Protein AF-A0A348VRS0-F1 (afdb_monomer_lite)

Sequence (55 aa):
MPDQPFHELGIDSLGFVEILVFIEKTFKLQLIQSDLTRKDFESIRSLASFIHKNL

Radius of gyration: 10.68 Å; chains: 1; bounding box: 22×20×25 Å

pLDDT: mean 87.63, std 6.47, range [67.75, 94.81]

Foldseek 3Di:
DQQAAPVVVVQDPVNVVVVVVVLCVVVVDDPVPDPDDVQCRGGNVSVVVVSVVVD

Secondary structure (DSSP, 8-state):
-TTS-GGGGT--HHHHHHHHHHHHHHHT---TTS---TTTTS-HHHHHHHHHHH-

Structure (mmCIF, N/CA/C/O backbone):
data_AF-A0A348VRS0-F1
#
_entry.id   AF-A0A348VRS0-F1
#
loop_
_atom_site.group_PDB
_atom_site.id
_atom_site.type_symbol
_atom_site.label_atom_id
_atom_site.label_alt_id
_atom_site.label_comp_id
_atom_site.label_asym_id
_atom_site.label_entity_id
_atom_site.label_seq_id
_atom_site.pdbx_PDB_ins_code
_atom_site.Cartn_x
_atom_site.Cartn_y
_atom_site.Cartn_z
_atom_site.occupancy
_atom_site.B_iso_or_equiv
_atom_site.auth_seq_id
_atom_site.auth_comp_id
_atom_site.auth_asym_id
_atom_site.auth_atom_id
_atom_site.pdbx_PDB_model_num
ATOM 1 N N . MET A 1 1 ? 4.145 -11.439 -11.038 1.00 75.56 1 MET A N 1
ATOM 2 C CA . MET A 1 1 ? 4.155 -12.437 -9.934 1.00 75.56 1 MET A CA 1
ATOM 3 C C . MET A 1 1 ? 3.922 -11.712 -8.609 1.00 75.56 1 MET A C 1
ATOM 5 O O . MET A 1 1 ? 4.287 -10.549 -8.549 1.00 75.56 1 MET A O 1
ATOM 9 N N . PRO A 1 2 ? 3.310 -12.312 -7.569 1.00 85.56 2 PRO A N 1
ATOM 10 C CA . PRO A 1 2 ? 2.974 -11.591 -6.327 1.00 85.56 2 PRO A CA 1
ATOM 11 C C . PRO A 1 2 ? 4.197 -11.086 -5.545 1.00 85.56 2 PRO A C 1
ATOM 13 O O . PRO A 1 2 ? 4.067 -10.166 -4.745 1.00 85.56 2 PRO A O 1
ATOM 16 N N . ASP A 1 3 ? 5.365 -11.671 -5.807 1.00 91.69 3 ASP A N 1
ATOM 17 C CA . ASP A 1 3 ? 6.661 -11.307 -5.223 1.00 91.69 3 ASP A CA 1
ATOM 18 C C . ASP A 1 3 ? 7.449 -10.302 -6.080 1.00 91.69 3 ASP A C 1
ATOM 20 O O . ASP A 1 3 ? 8.540 -9.883 -5.710 1.00 91.69 3 ASP A O 1
ATOM 24 N N . GLN A 1 4 ? 6.907 -9.916 -7.236 1.00 93.12 4 GLN A N 1
ATOM 25 C CA . GLN A 1 4 ? 7.549 -8.962 -8.130 1.00 93.12 4 GLN A CA 1
ATOM 26 C C . GLN A 1 4 ? 7.449 -7.537 -7.560 1.00 93.12 4 GLN A C 1
ATOM 28 O O . GLN A 1 4 ? 6.371 -7.159 -7.079 1.00 93.12 4 GLN A O 1
ATOM 33 N N . PRO A 1 5 ? 8.521 -6.731 -7.652 1.00 90.56 5 PRO A N 1
ATOM 34 C CA . PRO A 1 5 ? 8.484 -5.334 -7.254 1.00 90.56 5 PRO A CA 1
ATOM 35 C C . PRO A 1 5 ? 7.487 -4.498 -8.050 1.00 90.56 5 PRO A C 1
ATOM 37 O O . PRO A 1 5 ? 7.362 -4.633 -9.266 1.00 90.56 5 PRO A O 1
ATOM 40 N N . PHE A 1 6 ? 6.825 -3.557 -7.377 1.00 88.88 6 PHE A N 1
ATOM 41 C CA . PHE A 1 6 ? 5.822 -2.689 -8.005 1.00 88.88 6 PHE A CA 1
ATOM 42 C C . PHE A 1 6 ? 6.371 -1.859 -9.177 1.00 88.88 6 PHE A C 1
ATOM 44 O O . PHE A 1 6 ? 5.686 -1.696 -10.183 1.00 88.88 6 PHE A O 1
ATOM 51 N N . HIS A 1 7 ? 7.619 -1.390 -9.098 1.00 86.38 7 HIS A N 1
ATOM 52 C CA . HIS A 1 7 ? 8.234 -0.624 -10.186 1.00 86.38 7 HIS A CA 1
ATOM 53 C C . HIS A 1 7 ? 8.440 -1.467 -11.458 1.00 86.38 7 HIS A C 1
ATOM 55 O O . HIS A 1 7 ? 8.324 -0.950 -12.565 1.00 86.38 7 HIS A O 1
ATOM 61 N N . GLU A 1 8 ? 8.675 -2.775 -11.320 1.00 91.50 8 GLU A N 1
ATOM 62 C CA . GLU A 1 8 ? 8.759 -3.703 -12.456 1.00 91.50 8 GLU A CA 1
ATOM 63 C C .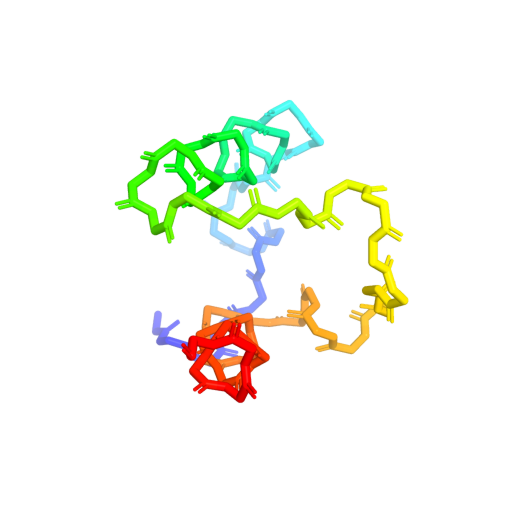 GLU A 1 8 ? 7.381 -4.044 -13.040 1.00 91.50 8 GLU A C 1
ATOM 65 O O . GLU A 1 8 ? 7.289 -4.536 -14.163 1.00 91.50 8 GLU A O 1
ATOM 70 N N . LEU A 1 9 ? 6.305 -3.782 -12.292 1.00 88.94 9 LEU A N 1
ATOM 71 C CA . LEU A 1 9 ? 4.921 -3.878 -12.765 1.00 88.94 9 LEU A CA 1
ATOM 72 C C . LEU A 1 9 ? 4.460 -2.598 -13.485 1.00 88.94 9 LEU A C 1
ATOM 74 O O . LEU A 1 9 ? 3.303 -2.516 -13.890 1.00 88.94 9 LEU A O 1
ATOM 78 N N . GLY A 1 10 ? 5.343 -1.605 -13.646 1.00 90.12 10 GLY A N 1
ATOM 79 C CA . GLY A 1 10 ? 5.010 -0.316 -14.255 1.00 90.12 10 GLY A CA 1
ATOM 80 C C . GLY A 1 10 ? 4.169 0.588 -13.353 1.00 90.12 10 GLY A C 1
ATOM 81 O O . GLY A 1 10 ? 3.549 1.525 -13.847 1.00 90.12 10 GLY A O 1
ATOM 82 N N . ILE A 1 11 ? 4.129 0.309 -12.046 1.00 90.00 11 ILE A N 1
ATOM 83 C CA . ILE A 1 11 ? 3.406 1.131 -11.075 1.00 90.00 11 ILE A CA 1
ATOM 84 C C . ILE A 1 11 ? 4.314 2.283 -10.652 1.00 90.00 11 ILE A C 1
ATOM 86 O O . ILE A 1 11 ? 5.392 2.076 -10.089 1.00 90.00 11 ILE A O 1
ATOM 90 N N . ASP A 1 12 ? 3.862 3.498 -10.945 1.00 88.88 12 ASP A N 1
ATOM 91 C CA . ASP A 1 12 ? 4.517 4.743 -10.568 1.00 88.88 12 ASP A CA 1
ATOM 92 C C . ASP A 1 12 ? 4.014 5.259 -9.208 1.00 88.88 12 ASP A C 1
ATOM 94 O O . ASP A 1 12 ? 3.257 4.594 -8.496 1.00 88.88 12 ASP A O 1
ATOM 98 N N . SER A 1 13 ? 4.456 6.455 -8.813 1.00 86.38 13 SER A N 1
ATOM 99 C CA . SER A 1 13 ? 4.080 7.052 -7.530 1.00 86.38 13 SER A CA 1
ATOM 100 C C . SER A 1 13 ? 2.581 7.339 -7.408 1.00 86.38 13 SER A C 1
ATOM 102 O O . SER A 1 13 ? 2.0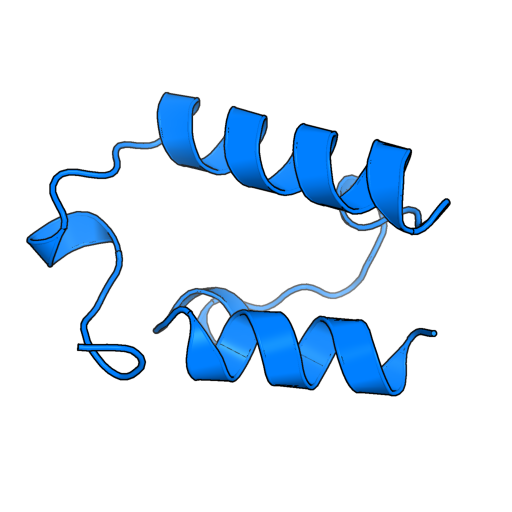41 7.199 -6.312 1.00 86.38 13 SER A O 1
ATOM 104 N N . LEU A 1 14 ? 1.899 7.716 -8.496 1.00 90.62 14 LEU A N 1
ATOM 105 C CA . LEU A 1 14 ? 0.461 8.001 -8.481 1.00 90.62 14 LEU A CA 1
ATOM 106 C C . LEU A 1 14 ? -0.358 6.716 -8.391 1.00 90.62 14 LEU A C 1
ATOM 108 O O . LEU A 1 14 ? -1.233 6.620 -7.531 1.00 90.62 14 LEU A O 1
ATOM 112 N N . GLY A 1 15 ? -0.022 5.706 -9.196 1.00 90.88 15 GLY A N 1
ATOM 113 C CA . GLY A 1 15 ? -0.657 4.391 -9.116 1.00 90.88 15 GLY A CA 1
ATOM 114 C C . GLY A 1 15 ? -0.50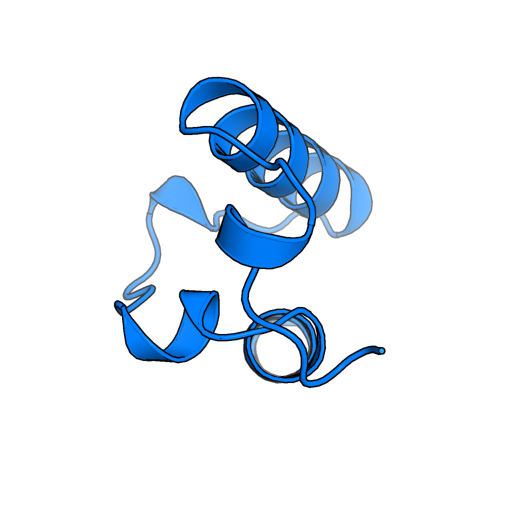8 3.772 -7.724 1.00 90.88 15 GLY A C 1
ATOM 115 O O . GLY A 1 15 ? -1.425 3.125 -7.219 1.00 90.88 15 GLY A O 1
ATOM 116 N N . PHE A 1 16 ? 0.608 4.042 -7.045 1.00 88.25 16 PHE A N 1
ATOM 117 C CA . PHE A 1 16 ? 0.805 3.614 -5.663 1.00 88.25 16 PHE A CA 1
ATOM 118 C C . PHE A 1 16 ? -0.177 4.264 -4.680 1.00 88.25 16 PHE A C 1
ATOM 120 O O . PHE A 1 16 ? -0.750 3.585 -3.826 1.00 88.25 16 PHE A O 1
ATOM 127 N N . VAL A 1 17 ? -0.395 5.575 -4.807 1.00 89.56 17 VAL A N 1
ATOM 128 C CA . VAL A 1 17 ? -1.371 6.304 -3.983 1.00 89.56 17 VAL A CA 1
ATOM 129 C C . VAL A 1 17 ? -2.782 5.773 -4.232 1.00 89.56 17 VAL A C 1
ATOM 131 O O . VAL A 1 17 ? -3.529 5.558 -3.279 1.00 89.56 17 VAL A O 1
ATOM 134 N N . GLU A 1 18 ? -3.141 5.498 -5.486 1.00 92.62 18 GLU A N 1
ATOM 135 C CA . GLU A 1 18 ? -4.446 4.925 -5.831 1.00 92.62 18 GLU A CA 1
ATOM 136 C C . GLU A 1 18 ? -4.663 3.547 -5.200 1.00 92.62 18 GLU A C 1
ATOM 138 O O . GLU A 1 18 ? -5.729 3.296 -4.633 1.00 92.62 18 GLU A O 1
ATOM 143 N N . ILE A 1 19 ? -3.644 2.679 -5.229 1.00 91.56 19 ILE A N 1
ATOM 144 C CA . ILE A 1 19 ? -3.677 1.367 -4.570 1.00 91.56 19 ILE A CA 1
ATOM 145 C C . ILE A 1 19 ? -3.930 1.529 -3.068 1.00 91.56 19 ILE A C 1
ATOM 147 O O . ILE A 1 19 ? -4.806 0.859 -2.521 1.00 91.56 19 ILE A O 1
ATOM 151 N N . LEU A 1 20 ? -3.217 2.439 -2.400 1.00 90.12 20 LEU A N 1
ATOM 152 C CA . LEU A 1 20 ? -3.397 2.684 -0.967 1.00 90.12 20 LEU A CA 1
ATOM 153 C C . LEU A 1 20 ? -4.808 3.175 -0.638 1.00 90.12 20 LEU A C 1
ATOM 155 O O . LEU A 1 20 ? -5.470 2.594 0.220 1.00 90.12 20 LEU A O 1
ATOM 159 N N . VAL A 1 21 ? -5.303 4.177 -1.368 1.00 92.19 21 VAL A N 1
ATOM 160 C CA . VAL A 1 21 ? -6.664 4.708 -1.193 1.00 92.19 21 VAL A CA 1
ATOM 161 C C . VAL A 1 21 ? -7.717 3.624 -1.439 1.00 92.19 21 VAL A C 1
ATOM 163 O O . VAL A 1 21 ? -8.725 3.557 -0.730 1.00 92.19 21 VAL A O 1
ATOM 166 N N . PHE A 1 22 ? -7.506 2.762 -2.437 1.00 93.88 22 PHE A N 1
ATOM 167 C CA . PHE A 1 22 ? -8.390 1.635 -2.720 1.00 93.88 22 PHE A CA 1
ATOM 168 C C . PHE A 1 22 ? -8.448 0.651 -1.546 1.00 93.88 22 PHE A C 1
ATOM 170 O O . PHE A 1 22 ? -9.540 0.256 -1.126 1.00 93.88 22 PHE A O 1
ATOM 177 N N . ILE A 1 23 ? -7.295 0.280 -0.989 1.00 92.19 23 ILE A N 1
ATOM 178 C CA . ILE A 1 23 ? -7.211 -0.646 0.144 1.00 92.19 23 ILE A CA 1
ATOM 179 C C . ILE A 1 23 ? -7.867 -0.028 1.387 1.00 92.19 23 ILE A C 1
ATOM 181 O O . ILE A 1 23 ? -8.697 -0.684 2.016 1.00 92.19 23 ILE A O 1
ATOM 185 N N . GLU A 1 24 ? -7.574 1.236 1.709 1.00 91.62 24 GLU A N 1
ATOM 186 C CA . GLU A 1 24 ? -8.191 1.946 2.840 1.00 91.62 24 GLU A CA 1
ATOM 187 C C . GLU A 1 24 ? -9.719 1.933 2.758 1.00 91.62 24 GLU A C 1
ATOM 189 O O . GLU A 1 24 ? -10.392 1.573 3.723 1.00 91.62 24 GLU A O 1
ATOM 194 N N . LYS A 1 25 ? -10.284 2.257 1.588 1.00 93.06 25 LYS A N 1
ATOM 195 C CA . LYS A 1 25 ? -11.740 2.251 1.377 1.00 93.06 25 LYS A CA 1
ATOM 196 C C . LYS A 1 25 ? -12.342 0.851 1.465 1.00 93.06 25 LYS A C 1
ATOM 198 O O . LYS A 1 25 ? -13.436 0.696 2.005 1.00 93.06 25 LYS A O 1
ATOM 203 N N . THR A 1 26 ? -11.644 -0.151 0.935 1.00 94.50 26 THR A N 1
ATOM 204 C CA . THR A 1 26 ? -12.126 -1.539 0.880 1.00 94.50 26 THR A CA 1
ATOM 205 C C . THR A 1 26 ? -12.162 -2.175 2.265 1.00 94.50 26 THR A C 1
ATOM 207 O O . THR A 1 26 ? -13.149 -2.806 2.635 1.00 94.50 26 THR A O 1
ATOM 210 N N . PHE A 1 27 ? -11.101 -1.980 3.046 1.00 91.62 27 PHE A N 1
ATOM 211 C CA . PHE A 1 27 ? -10.921 -2.633 4.341 1.00 91.62 27 PHE A CA 1
ATOM 212 C C . PHE A 1 27 ? -11.228 -1.726 5.536 1.00 91.62 27 PHE A C 1
ATOM 214 O O . PHE A 1 27 ? -11.155 -2.175 6.675 1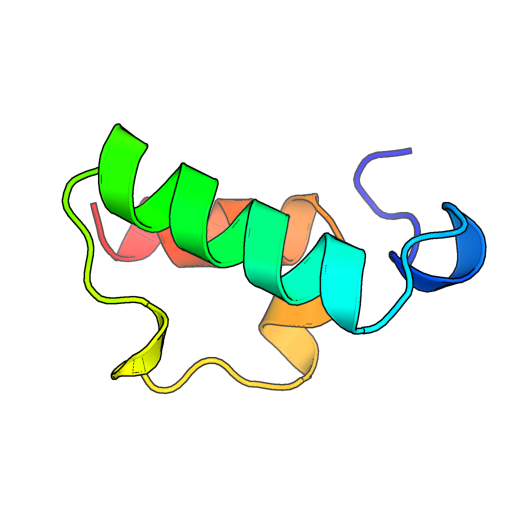.00 91.62 27 PHE A O 1
ATOM 221 N N . LYS A 1 28 ? -11.606 -0.464 5.289 1.00 90.38 28 LYS A N 1
ATOM 222 C CA . LYS A 1 28 ? -11.834 0.569 6.315 1.00 90.38 28 LYS A CA 1
ATOM 223 C C . LYS A 1 28 ? -10.622 0.758 7.239 1.00 90.38 28 LYS A C 1
ATOM 225 O O . LYS A 1 28 ? -10.775 0.939 8.444 1.00 90.38 28 LYS A O 1
ATOM 230 N N . LEU A 1 29 ? -9.428 0.729 6.651 1.00 86.50 29 LEU A N 1
ATOM 231 C CA . LEU A 1 29 ? -8.148 0.944 7.331 1.00 86.50 29 LEU A CA 1
ATOM 232 C C . LEU A 1 29 ? -7.662 2.386 7.138 1.00 86.50 29 LEU A C 1
ATOM 234 O O . LEU A 1 29 ? -8.076 3.061 6.198 1.00 86.50 29 LEU A O 1
ATOM 238 N N . GLN A 1 30 ? -6.751 2.835 8.004 1.00 83.25 30 GLN A N 1
ATOM 239 C CA . GLN A 1 30 ? -6.008 4.092 7.839 1.00 83.25 30 GLN A CA 1
ATOM 240 C C . GLN A 1 30 ? -4.524 3.786 7.624 1.00 83.25 30 GLN A C 1
ATOM 242 O O . GLN A 1 30 ? -3.718 3.802 8.551 1.00 83.25 30 GLN A O 1
ATOM 247 N N . LEU A 1 31 ? -4.174 3.461 6.383 1.00 78.81 31 LEU A N 1
ATOM 248 C CA . LEU A 1 31 ? -2.833 3.062 5.966 1.00 78.81 31 LEU A CA 1
ATOM 249 C C . LEU A 1 31 ? -1.891 4.259 5.834 1.00 78.81 31 LEU A C 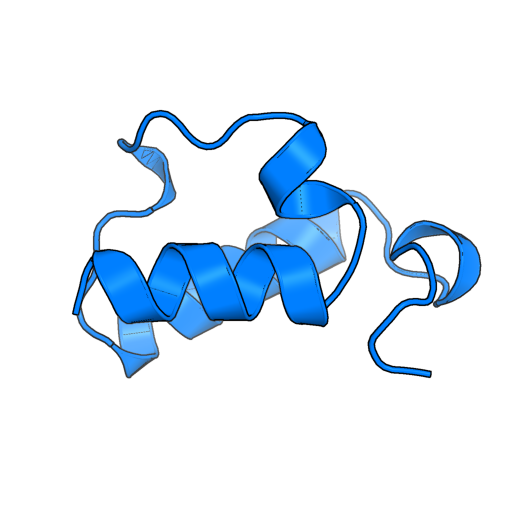1
ATOM 251 O O . LEU A 1 31 ? -0.726 4.163 6.203 1.00 78.81 31 LEU A O 1
ATOM 255 N N . ILE A 1 32 ? -2.386 5.410 5.381 1.00 70.00 32 ILE A N 1
ATOM 256 C CA . ILE A 1 32 ? -1.579 6.629 5.214 1.00 70.00 32 ILE A CA 1
ATOM 257 C C . ILE A 1 32 ? -1.053 7.154 6.566 1.00 70.00 32 ILE A C 1
ATOM 259 O O . ILE A 1 32 ? -0.048 7.857 6.609 1.00 70.00 32 ILE A O 1
ATOM 263 N N . GLN A 1 33 ? -1.701 6.785 7.675 1.00 67.75 33 GLN A N 1
ATOM 264 C CA . GLN A 1 33 ? -1.289 7.143 9.039 1.00 67.75 33 GLN A CA 1
ATOM 265 C C . GLN A 1 33 ? -0.500 6.035 9.751 1.00 67.75 33 GLN A C 1
ATOM 267 O O . GLN A 1 33 ? -0.157 6.183 10.921 1.00 67.75 33 GLN A O 1
ATOM 272 N N . SER A 1 34 ? -0.248 4.913 9.078 1.00 69.12 34 SER A N 1
ATOM 273 C CA . SER A 1 34 ? 0.411 3.749 9.671 1.00 69.12 34 SER A CA 1
ATOM 274 C C . SER A 1 34 ? 1.926 3.762 9.440 1.00 69.12 34 SER A C 1
ATOM 276 O O . SER A 1 34 ? 2.413 4.419 8.520 1.00 69.12 34 SER A O 1
ATOM 278 N N . ASP A 1 35 ? 2.668 2.999 10.249 1.00 76.62 35 ASP A N 1
ATOM 279 C CA . ASP A 1 35 ? 4.124 2.785 10.136 1.00 76.62 35 ASP A CA 1
ATOM 280 C C . ASP A 1 35 ? 4.504 1.910 8.920 1.00 76.62 35 ASP A C 1
ATOM 282 O O . ASP A 1 35 ? 5.331 1.000 9.009 1.00 76.62 35 ASP A O 1
ATOM 286 N N . LEU A 1 36 ? 3.885 2.153 7.762 1.00 82.12 36 LEU A N 1
ATOM 287 C CA . LEU A 1 36 ? 4.246 1.493 6.514 1.00 82.12 36 LEU A CA 1
ATOM 288 C C . LEU A 1 36 ? 5.704 1.801 6.177 1.00 82.12 36 LEU A C 1
ATOM 290 O O . LEU A 1 36 ? 6.104 2.949 5.969 1.00 82.12 36 LEU A O 1
ATOM 294 N N . THR A 1 37 ? 6.508 0.749 6.091 1.00 85.88 37 THR A N 1
ATOM 295 C CA . THR A 1 37 ? 7.923 0.850 5.761 1.00 85.88 37 THR A CA 1
ATOM 296 C C . THR A 1 37 ? 8.154 0.551 4.286 1.00 85.88 37 THR A C 1
ATOM 298 O O . THR A 1 37 ? 7.336 -0.064 3.602 1.00 85.88 37 THR A O 1
ATOM 301 N N . ARG A 1 38 ? 9.345 0.891 3.782 1.00 84.31 38 ARG A N 1
ATOM 302 C CA . ARG A 1 38 ? 9.765 0.521 2.420 1.00 84.31 38 ARG A CA 1
ATOM 303 C C . ARG A 1 38 ? 9.634 -0.984 2.138 1.00 84.31 38 ARG A C 1
ATOM 305 O O . ARG A 1 38 ? 9.402 -1.359 0.994 1.00 84.31 38 ARG A O 1
ATOM 312 N N . LYS A 1 39 ? 9.776 -1.835 3.160 1.00 86.88 39 LYS A N 1
ATOM 313 C CA . LYS A 1 39 ? 9.673 -3.294 3.031 1.00 86.88 39 LYS A CA 1
ATOM 314 C C . LYS A 1 39 ? 8.238 -3.754 2.767 1.00 86.88 39 LYS A C 1
ATOM 316 O O . LYS A 1 39 ? 8.021 -4.696 2.008 1.00 86.88 39 LYS A O 1
ATOM 321 N N . ASP A 1 40 ? 7.256 -3.069 3.343 1.00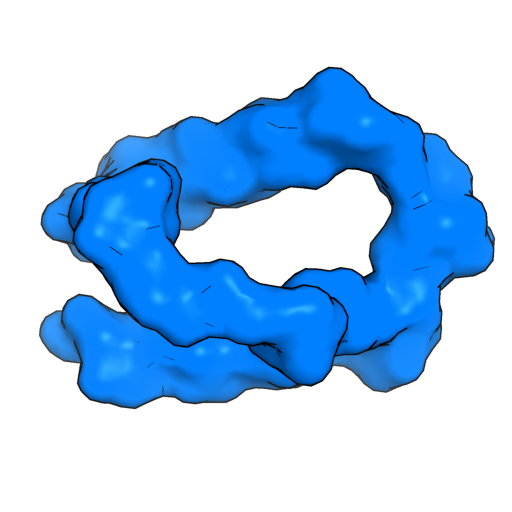 87.62 40 ASP A N 1
ATOM 322 C CA . ASP A 1 40 ? 5.838 -3.365 3.112 1.00 87.62 40 ASP A CA 1
ATOM 323 C C . ASP A 1 40 ? 5.430 -3.043 1.663 1.00 87.62 40 ASP A C 1
ATOM 325 O O . ASP A 1 40 ? 4.515 -3.652 1.118 1.00 87.62 40 ASP A O 1
ATOM 329 N N . PHE A 1 41 ? 6.190 -2.168 0.998 1.00 86.25 41 PHE A N 1
ATOM 330 C CA . PHE A 1 41 ? 6.036 -1.790 -0.409 1.00 86.25 41 PHE A CA 1
ATOM 331 C C . PHE A 1 41 ? 6.934 -2.559 -1.379 1.00 86.25 41 PHE A C 1
ATOM 333 O O . PHE A 1 41 ? 7.073 -2.165 -2.533 1.00 86.25 41 PHE A O 1
ATOM 340 N N . GLU A 1 42 ? 7.573 -3.640 -0.941 1.00 90.00 42 GLU A N 1
ATOM 341 C CA . GLU A 1 42 ? 8.513 -4.372 -1.790 1.00 90.00 42 GLU A CA 1
ATOM 342 C C . GLU A 1 42 ? 7.797 -5.219 -2.848 1.00 90.00 42 GLU A C 1
ATOM 344 O O . GLU A 1 42 ? 8.282 -5.338 -3.965 1.00 90.00 42 GLU A O 1
ATOM 349 N N . SER A 1 43 ? 6.623 -5.767 -2.527 1.00 93.00 43 SER A N 1
ATOM 350 C CA . SER A 1 43 ? 5.813 -6.575 -3.442 1.00 93.00 43 SER A CA 1
ATOM 351 C C . SER A 1 43 ? 4.345 -6.605 -3.010 1.00 93.00 43 SER A C 1
ATOM 353 O O . SER A 1 43 ? 4.005 -6.224 -1.884 1.00 93.00 43 SER A O 1
ATOM 355 N N . ILE A 1 44 ? 3.468 -7.123 -3.876 1.00 92.81 44 ILE A N 1
ATOM 356 C CA . ILE A 1 44 ? 2.053 -7.353 -3.539 1.00 92.81 44 ILE A CA 1
ATOM 357 C C . ILE A 1 44 ? 1.936 -8.257 -2.306 1.00 92.81 44 ILE A C 1
ATOM 359 O O . ILE A 1 44 ? 1.094 -8.011 -1.443 1.00 92.81 44 ILE A O 1
ATOM 363 N N . ARG A 1 45 ? 2.791 -9.284 -2.187 1.00 94.81 45 ARG A N 1
ATOM 364 C CA . ARG A 1 45 ? 2.784 -10.187 -1.029 1.00 94.81 45 ARG A CA 1
ATOM 365 C C . ARG A 1 45 ? 3.126 -9.462 0.269 1.00 94.81 45 ARG A C 1
ATOM 367 O O . ARG A 1 45 ? 2.448 -9.697 1.272 1.00 94.81 45 ARG A O 1
ATOM 374 N N . SER A 1 46 ? 4.152 -8.611 0.268 1.00 93.25 46 SER A N 1
ATOM 375 C CA . SER A 1 46 ? 4.544 -7.838 1.455 1.00 93.25 46 SER A CA 1
ATOM 376 C C . SER A 1 46 ? 3.404 -6.927 1.910 1.00 93.25 46 SER A C 1
ATOM 378 O O . SER A 1 46 ? 3.004 -6.984 3.074 1.00 93.25 46 SER A O 1
ATOM 380 N N . LEU A 1 47 ? 2.799 -6.195 0.970 1.00 92.00 47 LEU A N 1
ATOM 381 C CA . LEU A 1 47 ? 1.693 -5.285 1.255 1.00 92.00 47 LEU A CA 1
ATOM 382 C C . LEU A 1 47 ? 0.459 -6.034 1.776 1.00 92.00 47 LEU A C 1
ATOM 384 O O . LEU A 1 47 ? -0.117 -5.660 2.795 1.00 92.00 47 LEU A O 1
ATOM 388 N N . ALA A 1 48 ? 0.084 -7.142 1.133 1.00 92.88 48 ALA A N 1
ATOM 389 C CA . ALA A 1 48 ? -1.023 -7.985 1.583 1.00 92.88 48 ALA A CA 1
ATOM 390 C C . ALA A 1 48 ? -0.785 -8.558 2.990 1.00 92.88 48 ALA A C 1
ATOM 392 O O . ALA A 1 48 ? -1.710 -8.624 3.797 1.00 92.88 48 ALA A O 1
ATOM 393 N N . SER A 1 49 ? 0.457 -8.939 3.301 1.00 93.06 49 SER A N 1
ATOM 394 C CA . SER A 1 49 ? 0.827 -9.462 4.621 1.00 93.06 49 SER A CA 1
ATOM 395 C C . SER A 1 49 ? 0.739 -8.387 5.703 1.00 93.06 49 SER A C 1
ATOM 397 O O . SER A 1 49 ? 0.320 -8.683 6.820 1.00 93.06 49 SER A O 1
ATOM 399 N N . PHE A 1 50 ? 1.113 -7.145 5.383 1.00 90.88 50 PHE A N 1
ATOM 400 C CA . PHE A 1 50 ? 0.924 -6.001 6.272 1.00 90.88 50 PHE A CA 1
ATOM 401 C C . PHE A 1 50 ? -0.563 -5.746 6.534 1.00 90.88 50 PHE A C 1
ATOM 403 O O . PHE A 1 50 ? -0.976 -5.663 7.689 1.00 90.88 50 PHE A O 1
ATOM 410 N N . ILE A 1 51 ? -1.378 -5.683 5.477 1.00 90.00 51 ILE A N 1
ATOM 411 C CA . ILE A 1 51 ? -2.825 -5.446 5.587 1.00 90.00 51 ILE A CA 1
ATOM 412 C C . ILE A 1 51 ? -3.473 -6.526 6.445 1.00 90.00 51 ILE A C 1
ATOM 414 O O . ILE A 1 51 ? -4.190 -6.202 7.380 1.00 90.00 51 ILE A O 1
ATOM 418 N N . HIS A 1 52 ? -3.168 -7.802 6.190 1.00 90.88 52 HIS A N 1
ATOM 419 C CA . HIS A 1 52 ? -3.753 -8.919 6.929 1.00 90.88 52 HIS A CA 1
ATOM 420 C C . HIS A 1 52 ? -3.504 -8.853 8.443 1.00 90.88 52 HIS A C 1
ATOM 422 O O . HIS A 1 52 ? -4.354 -9.286 9.210 1.00 90.88 52 HIS A O 1
ATOM 428 N N . LYS A 1 53 ? -2.368 -8.296 8.881 1.00 86.75 53 LYS A N 1
ATOM 429 C CA . LYS A 1 53 ? -2.066 -8.108 10.310 1.00 86.75 53 LYS A CA 1
ATOM 430 C C . LYS A 1 53 ? -2.845 -6.966 10.965 1.00 86.75 53 LYS A C 1
ATOM 432 O O . LYS A 1 53 ? -2.903 -6.924 12.187 1.00 86.75 53 LYS A O 1
ATOM 437 N N . ASN A 1 54 ? -3.349 -6.027 10.168 1.00 78.31 54 ASN A N 1
ATOM 438 C CA . ASN A 1 54 ? -4.035 -4.820 10.629 1.00 78.31 54 ASN A CA 1
ATOM 439 C C . ASN A 1 54 ? -5.558 -4.875 10.408 1.00 78.31 54 ASN A C 1
ATOM 441 O O . ASN A 1 54 ? -6.241 -3.903 10.725 1.00 78.31 54 ASN A O 1
ATOM 445 N N . LEU A 1 55 ? -6.071 -5.979 9.851 1.00 75.56 55 LEU A N 1
ATOM 446 C CA . LEU A 1 55 ? -7.497 -6.319 9.817 1.00 75.56 55 LEU A CA 1
ATOM 447 C C . LEU A 1 55 ? -7.951 -6.866 11.173 1.00 75.56 55 LEU A C 1
ATOM 449 O O . LEU A 1 55 ? -9.089 -6.532 11.568 1.00 75.56 55 LEU A O 1
#